Protein AF-A0A2R7S335-F1 (afdb_monomer)

Mean predicted aligned error: 4.61 Å

Radius of gyration: 14.45 Å; Cα contacts (8 Å, |Δi|>4): 67; chains: 1; bounding box: 34×28×37 Å

Structure (mmCIF, N/CA/C/O backbone):
data_AF-A0A2R7S335-F1
#
_entry.id   AF-A0A2R7S335-F1
#
loop_
_atom_site.group_PDB
_atom_site.id
_atom_site.type_symbol
_atom_site.label_atom_id
_atom_site.label_alt_id
_atom_site.label_comp_id
_atom_site.label_asym_id
_atom_site.label_entity_id
_atom_site.label_seq_id
_atom_site.pdbx_PDB_ins_code
_atom_site.Cartn_x
_atom_site.Cartn_y
_atom_site.Cartn_z
_atom_site.occupancy
_atom_site.B_iso_or_equiv
_atom_site.auth_seq_id
_atom_site.auth_comp_id
_atom_site.auth_asym_id
_atom_site.auth_atom_id
_atom_site.pdbx_PDB_model_num
ATOM 1 N N . MET A 1 1 ? -6.712 -0.453 -5.398 1.00 67.50 1 MET A N 1
ATOM 2 C CA . MET A 1 1 ? -5.731 0.641 -5.185 1.00 67.50 1 MET A CA 1
ATOM 3 C C . MET A 1 1 ? -4.517 0.251 -4.335 1.00 67.50 1 MET A C 1
ATOM 5 O O . MET A 1 1 ? -3.442 0.748 -4.640 1.00 67.50 1 MET A O 1
ATOM 9 N N . LEU A 1 2 ? -4.620 -0.643 -3.333 1.00 78.94 2 LEU A N 1
ATOM 10 C CA . LEU A 1 2 ? -3.460 -1.082 -2.525 1.00 78.94 2 LEU A CA 1
ATOM 11 C C . LEU A 1 2 ? -2.259 -1.523 -3.378 1.00 78.94 2 LEU A C 1
ATOM 13 O O . LEU A 1 2 ? -1.154 -1.022 -3.184 1.00 78.94 2 LEU A O 1
ATOM 17 N N . HIS A 1 3 ? -2.490 -2.406 -4.356 1.00 83.25 3 HIS A N 1
ATOM 18 C CA . HIS A 1 3 ? -1.432 -2.895 -5.247 1.00 83.25 3 HIS A CA 1
ATOM 19 C C . HIS A 1 3 ? -0.817 -1.802 -6.118 1.00 83.25 3 HIS A C 1
ATOM 21 O O . HIS A 1 3 ? 0.365 -1.874 -6.419 1.00 83.25 3 HIS A O 1
ATOM 27 N N . LEU A 1 4 ? -1.583 -0.771 -6.490 1.00 83.38 4 LEU A N 1
ATOM 28 C CA . LEU A 1 4 ? -1.045 0.341 -7.267 1.00 83.38 4 LEU A CA 1
ATOM 29 C C . LEU A 1 4 ? -0.025 1.130 -6.439 1.00 83.38 4 LEU A C 1
ATOM 31 O O . LEU A 1 4 ? 1.061 1.419 -6.923 1.00 83.38 4 LEU A O 1
ATOM 35 N N . LEU A 1 5 ? -0.338 1.430 -5.175 1.0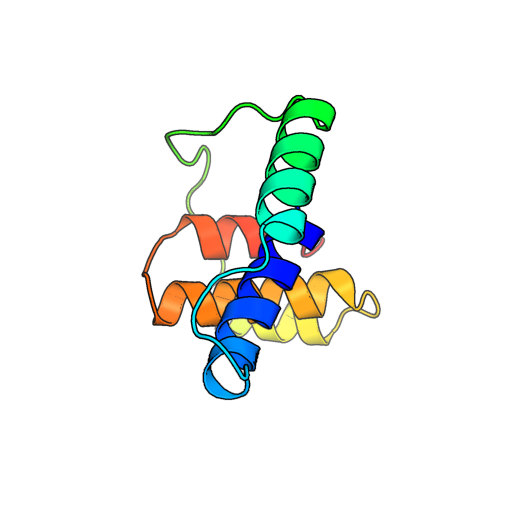0 86.69 5 LEU A N 1
ATOM 36 C CA . LEU A 1 5 ? 0.575 2.167 -4.299 1.00 86.69 5 LEU A CA 1
ATOM 37 C C . LEU A 1 5 ? 1.848 1.366 -3.996 1.00 86.69 5 LEU A C 1
ATOM 39 O O . LEU A 1 5 ? 2.954 1.900 -4.086 1.00 86.69 5 LEU A O 1
ATOM 43 N N . THR A 1 6 ? 1.709 0.080 -3.671 1.00 89.56 6 THR A N 1
ATOM 44 C CA . THR A 1 6 ? 2.865 -0.773 -3.366 1.00 89.56 6 THR A CA 1
ATOM 45 C C . THR A 1 6 ? 3.709 -1.073 -4.605 1.00 89.56 6 THR A C 1
ATOM 47 O O . THR A 1 6 ? 4.935 -1.056 -4.501 1.00 89.56 6 THR A O 1
ATOM 50 N N . ALA A 1 7 ? 3.102 -1.262 -5.782 1.00 87.62 7 ALA A N 1
ATOM 51 C CA . ALA A 1 7 ? 3.831 -1.444 -7.037 1.00 87.62 7 ALA A CA 1
ATOM 52 C C . ALA A 1 7 ? 4.541 -0.160 -7.490 1.00 87.62 7 ALA A C 1
ATOM 54 O O . ALA A 1 7 ? 5.713 -0.224 -7.850 1.00 87.62 7 ALA A O 1
ATOM 55 N N . SER A 1 8 ? 3.896 1.008 -7.393 1.00 86.19 8 SER A N 1
ATOM 56 C CA . SER A 1 8 ? 4.541 2.303 -7.662 1.00 86.19 8 SER A CA 1
ATOM 57 C C . SER A 1 8 ? 5.740 2.541 -6.742 1.00 86.19 8 SER A C 1
ATOM 59 O O . SER A 1 8 ? 6.788 3.006 -7.189 1.00 86.19 8 SER A O 1
ATOM 61 N N . HIS A 1 9 ? 5.621 2.180 -5.459 1.00 88.50 9 HIS A N 1
ATOM 62 C CA . HIS A 1 9 ? 6.748 2.247 -4.533 1.00 88.50 9 HIS A CA 1
ATOM 63 C C . HIS A 1 9 ? 7.872 1.276 -4.918 1.00 88.50 9 HIS A C 1
ATOM 65 O O . HIS A 1 9 ? 9.032 1.681 -4.945 1.00 88.50 9 HIS A O 1
ATOM 71 N N . ALA A 1 10 ? 7.545 0.024 -5.254 1.00 88.31 10 ALA A N 1
ATOM 72 C CA . ALA A 1 10 ? 8.529 -0.963 -5.695 1.00 88.31 10 ALA A CA 1
ATOM 73 C C . ALA A 1 10 ? 9.278 -0.492 -6.949 1.00 88.31 10 ALA A C 1
ATOM 75 O O . ALA A 1 10 ? 10.502 -0.546 -6.991 1.00 88.31 10 ALA A O 1
ATOM 76 N N . ILE A 1 11 ? 8.556 0.058 -7.924 1.00 87.56 11 ILE A N 1
ATOM 77 C CA . ILE A 1 11 ? 9.125 0.677 -9.121 1.00 87.56 11 ILE A CA 1
ATOM 78 C C . ILE A 1 11 ? 10.096 1.798 -8.757 1.00 87.56 11 ILE A C 1
ATOM 80 O O . ILE A 1 11 ? 11.227 1.788 -9.226 1.00 87.56 11 ILE A O 1
ATOM 84 N N . ALA A 1 12 ? 9.709 2.722 -7.876 1.00 85.25 12 ALA A N 1
ATOM 85 C CA . ALA A 1 12 ? 10.585 3.820 -7.471 1.00 85.25 12 ALA A CA 1
ATOM 86 C C . ALA A 1 12 ? 11.863 3.344 -6.752 1.00 85.25 12 ALA A C 1
ATOM 88 O O . ALA A 1 12 ? 12.889 4.017 -6.819 1.00 85.25 12 ALA A O 1
ATOM 89 N N . VAL A 1 13 ? 11.808 2.206 -6.051 1.00 87.38 13 VAL A N 1
ATOM 90 C CA . VAL A 1 13 ? 12.970 1.586 -5.392 1.00 87.38 13 VAL A CA 1
ATOM 91 C C . VAL A 1 13 ? 13.864 0.852 -6.393 1.00 87.38 13 VAL A C 1
ATOM 93 O O . VAL A 1 13 ? 15.083 0.890 -6.252 1.00 87.38 13 VAL A O 1
ATOM 96 N N . LEU A 1 14 ? 13.273 0.191 -7.391 1.00 87.12 14 LEU A N 1
ATOM 97 C CA . LEU A 1 14 ? 13.989 -0.620 -8.378 1.00 87.12 14 LEU A CA 1
ATOM 98 C C . LEU A 1 14 ? 14.510 0.190 -9.570 1.00 87.12 14 LEU A C 1
ATOM 100 O O . LEU A 1 14 ? 15.451 -0.253 -10.222 1.00 87.12 14 LEU A O 1
ATOM 104 N N . GLN A 1 15 ? 13.947 1.375 -9.826 1.00 86.81 15 GLN A N 1
ATOM 105 C CA . GLN A 1 15 ? 14.312 2.248 -10.944 1.00 86.81 15 GLN A CA 1
ATOM 106 C C . GLN A 1 15 ? 15.830 2.455 -11.108 1.00 86.81 15 GLN A C 1
ATOM 108 O O . GLN A 1 15 ? 16.300 2.367 -12.240 1.00 86.81 15 GLN A O 1
ATOM 113 N N . PRO A 1 16 ? 16.631 2.682 -10.043 1.00 88.19 16 PRO A N 1
ATOM 114 C CA . PRO A 1 16 ? 18.077 2.875 -10.184 1.00 88.19 16 PRO A CA 1
ATOM 115 C C . PRO A 1 16 ? 18.835 1.664 -10.746 1.00 88.19 16 PRO A C 1
ATOM 117 O O . PRO A 1 16 ? 19.985 1.805 -11.146 1.00 88.19 16 PRO A O 1
ATOM 120 N N . PHE A 1 17 ? 18.215 0.482 -10.755 1.00 87.94 17 PHE A N 1
ATOM 121 C CA . PHE A 1 17 ? 18.802 -0.764 -11.250 1.00 87.94 17 PHE A CA 1
ATOM 122 C C . PHE A 1 17 ? 18.302 -1.143 -12.647 1.00 87.94 17 PHE A C 1
ATOM 124 O O . PHE A 1 17 ? 18.665 -2.203 -13.159 1.00 87.94 17 PHE A O 1
ATOM 131 N N . TRP A 1 18 ? 17.440 -0.330 -13.264 1.00 86.12 18 TRP A N 1
ATOM 132 C CA . TRP A 1 18 ? 16.952 -0.624 -14.601 1.00 86.12 18 TRP A CA 1
ATOM 133 C C . TRP A 1 18 ? 18.003 -0.348 -15.676 1.00 86.12 18 TRP A C 1
ATOM 135 O O . TRP A 1 18 ? 18.757 0.619 -15.576 1.00 86.12 18 TRP A O 1
ATOM 145 N N . PRO A 1 19 ? 18.012 -1.155 -16.751 1.00 83.25 19 PRO A N 1
ATOM 146 C CA . PRO A 1 19 ? 18.875 -0.905 -17.899 1.00 83.25 19 PRO A CA 1
ATOM 147 C C . PRO A 1 19 ? 18.467 0.355 -18.684 1.00 83.25 19 PRO A C 1
ATOM 149 O O . PRO A 1 19 ? 19.283 0.885 -19.432 1.00 83.25 19 PRO A O 1
ATOM 152 N N . ALA A 1 20 ? 17.228 0.838 -18.518 1.00 79.94 20 ALA A N 1
ATOM 153 C CA . ALA A 1 20 ? 16.700 2.051 -19.141 1.00 79.94 20 ALA A CA 1
ATOM 154 C C . ALA A 1 20 ? 15.832 2.851 -18.141 1.00 79.94 20 ALA A C 1
ATOM 156 O O . ALA A 1 20 ? 15.163 2.248 -17.301 1.00 79.94 20 ALA A O 1
ATOM 157 N N . PRO A 1 21 ? 15.817 4.196 -18.213 1.00 68.75 21 PRO A N 1
ATOM 158 C CA . PRO A 1 21 ? 15.146 5.055 -17.229 1.00 68.75 21 PRO A CA 1
ATOM 159 C C . PRO A 1 21 ? 13.617 5.115 -17.383 1.00 68.75 21 PRO A C 1
ATOM 161 O O . PRO A 1 21 ? 12.932 5.687 -16.532 1.00 68.75 21 PRO A O 1
ATOM 164 N N . GLU A 1 22 ? 13.084 4.571 -18.473 1.00 74.75 22 GLU A N 1
ATOM 165 C CA . GLU A 1 22 ? 11.674 4.652 -18.836 1.00 74.75 22 GLU A CA 1
ATOM 166 C C . GLU A 1 22 ? 10.828 3.664 -18.030 1.00 74.75 22 GLU A C 1
ATOM 168 O O . GLU A 1 22 ? 11.141 2.479 -17.903 1.00 74.75 22 GLU A O 1
ATOM 173 N N . LEU A 1 23 ? 9.698 4.150 -17.518 1.00 71.38 23 LEU A N 1
ATOM 174 C CA . LEU A 1 23 ? 8.676 3.297 -16.930 1.00 71.38 23 LEU A CA 1
ATOM 175 C C . LEU A 1 23 ? 8.113 2.375 -18.016 1.00 71.38 23 LEU A C 1
ATOM 177 O O . LEU A 1 23 ? 7.621 2.859 -19.036 1.00 71.38 23 LEU A O 1
ATOM 181 N N . ALA A 1 24 ? 8.134 1.061 -17.780 1.00 74.38 24 ALA A N 1
ATOM 182 C CA . ALA A 1 24 ? 7.583 0.098 -18.726 1.00 74.38 24 ALA A CA 1
ATOM 183 C C . ALA A 1 24 ? 6.124 0.472 -19.075 1.00 74.38 24 ALA A C 1
ATOM 185 O O . ALA A 1 24 ? 5.287 0.506 -18.165 1.00 74.38 24 ALA A O 1
ATOM 186 N N . PRO A 1 25 ? 5.779 0.710 -20.359 1.00 80.19 25 PRO A N 1
ATOM 187 C CA . PRO A 1 25 ? 4.433 1.127 -20.763 1.00 80.19 25 PRO A CA 1
ATOM 188 C C . PRO A 1 25 ? 3.325 0.210 -20.227 1.00 80.19 25 PRO A C 1
ATOM 190 O O . PRO A 1 25 ? 2.241 0.673 -19.875 1.00 80.19 25 PRO A O 1
ATOM 193 N N . GLY A 1 26 ? 3.628 -1.085 -20.079 1.00 85.06 26 GLY A N 1
ATOM 194 C CA . GLY A 1 26 ? 2.717 -2.072 -19.503 1.00 85.06 26 GLY A CA 1
ATOM 195 C C . GLY A 1 26 ? 2.277 -1.757 -18.070 1.00 85.06 26 GLY A C 1
ATOM 196 O O . GLY A 1 26 ? 1.120 -1.998 -17.736 1.00 85.06 26 GLY A O 1
ATOM 197 N N . PHE A 1 27 ? 3.141 -1.165 -17.236 1.00 86.69 27 PHE A N 1
ATOM 198 C CA . PHE A 1 27 ? 2.751 -0.774 -15.880 1.00 86.69 27 PHE A CA 1
ATOM 199 C C . PHE A 1 27 ? 1.734 0.367 -15.900 1.00 86.69 27 PHE A C 1
ATOM 201 O O . PHE A 1 27 ? 0.704 0.274 -15.237 1.00 86.69 27 PHE A O 1
ATOM 208 N N . SER A 1 28 ? 1.984 1.414 -16.690 1.00 87.06 28 SER A N 1
ATOM 209 C CA . SER A 1 28 ? 1.063 2.550 -16.819 1.00 87.06 28 SER A CA 1
ATOM 210 C C . SER A 1 28 ? -0.304 2.114 -17.346 1.00 87.06 28 SER A C 1
ATOM 212 O O . SER A 1 28 ? -1.330 2.535 -16.815 1.00 87.06 28 SER A O 1
ATOM 214 N N . VAL A 1 29 ? -0.328 1.222 -18.343 1.00 91.31 29 VAL A N 1
ATOM 215 C CA . VAL A 1 29 ? -1.571 0.654 -18.888 1.00 91.31 29 VAL A CA 1
ATOM 216 C C . VAL A 1 29 ? -2.310 -0.170 -17.832 1.00 91.31 29 VAL A C 1
ATOM 218 O O . VAL A 1 29 ? -3.506 0.030 -17.634 1.00 91.31 29 VAL A O 1
ATOM 221 N N . ALA A 1 30 ? -1.614 -1.050 -17.107 1.00 89.44 30 ALA A N 1
ATOM 222 C CA . ALA A 1 30 ? -2.223 -1.859 -16.051 1.00 89.44 30 ALA A CA 1
ATOM 223 C C . ALA A 1 30 ? -2.752 -0.999 -14.889 1.00 89.44 30 ALA A C 1
ATOM 225 O O . ALA A 1 30 ? -3.840 -1.254 -14.373 1.00 89.44 30 ALA A O 1
ATOM 226 N N . ALA A 1 31 ? -2.017 0.047 -14.504 1.00 88.69 31 ALA A N 1
ATOM 227 C CA . ALA A 1 31 ? -2.437 1.014 -13.498 1.00 88.69 31 ALA A CA 1
ATOM 228 C C . ALA A 1 31 ? -3.710 1.762 -13.922 1.00 88.69 31 ALA A C 1
ATOM 230 O O . ALA A 1 31 ? -4.661 1.843 -13.143 1.00 88.69 31 ALA A O 1
ATOM 231 N N . ALA A 1 32 ? -3.749 2.261 -15.162 1.00 89.31 32 ALA A N 1
ATOM 232 C CA . ALA A 1 32 ? -4.910 2.952 -15.715 1.00 89.31 32 ALA A CA 1
ATOM 233 C C . ALA A 1 32 ? -6.132 2.026 -15.813 1.00 89.31 32 ALA A C 1
ATOM 235 O O . ALA A 1 32 ? -7.216 2.390 -15.360 1.00 89.31 32 ALA A O 1
ATOM 236 N N . ALA A 1 33 ? -5.952 0.805 -16.326 1.00 91.12 33 ALA A N 1
ATOM 237 C CA . ALA A 1 33 ? -7.012 -0.198 -16.402 1.00 91.12 33 ALA A CA 1
ATOM 238 C C . ALA A 1 33 ? -7.553 -0.560 -15.011 1.00 91.12 33 ALA A C 1
ATOM 240 O O . ALA A 1 33 ? -8.764 -0.619 -14.818 1.00 91.12 33 ALA A O 1
ATOM 241 N N . GLY A 1 34 ? -6.671 -0.738 -14.023 1.00 88.75 34 GLY A N 1
ATOM 242 C CA . GLY A 1 34 ? -7.062 -1.013 -12.642 1.00 88.75 34 GLY A CA 1
ATOM 243 C C . GLY A 1 34 ? -7.835 0.138 -11.993 1.00 88.75 34 GLY A C 1
ATOM 244 O O . GLY A 1 34 ? -8.804 -0.108 -11.276 1.00 88.75 34 GLY A O 1
ATOM 245 N N . LEU A 1 35 ? -7.446 1.390 -12.258 1.00 87.44 35 LEU A N 1
ATOM 246 C CA . LEU A 1 35 ? -8.185 2.563 -11.788 1.00 87.44 35 LEU A CA 1
ATOM 247 C C . LEU A 1 35 ? -9.587 2.610 -12.410 1.00 87.44 35 LEU A C 1
ATOM 249 O O . LEU A 1 35 ? -10.567 2.680 -11.669 1.00 87.44 35 LEU A O 1
ATOM 253 N N . LEU A 1 36 ? -9.683 2.492 -13.738 1.00 90.44 36 LEU A N 1
ATOM 254 C CA . LEU A 1 36 ? -10.956 2.501 -14.468 1.00 90.44 36 LEU A CA 1
ATOM 255 C C . LEU A 1 36 ? -11.888 1.373 -14.006 1.00 90.44 36 LEU A C 1
ATOM 257 O O . LEU A 1 36 ? -13.051 1.622 -13.703 1.00 90.44 36 LEU A O 1
ATOM 261 N N . ALA A 1 37 ? -11.368 0.150 -13.884 1.00 91.12 37 ALA A N 1
ATOM 262 C CA . ALA A 1 37 ? -12.146 -1.012 -13.458 1.00 91.12 37 ALA A CA 1
ATOM 263 C C . ALA A 1 37 ? -12.610 -0.930 -11.996 1.00 91.12 37 ALA A C 1
ATOM 265 O O . ALA A 1 37 ? -13.614 -1.538 -11.637 1.00 91.12 37 ALA A O 1
ATOM 266 N N . SER A 1 38 ? -11.898 -0.187 -11.141 1.00 87.69 38 SER A N 1
ATOM 267 C CA . SER A 1 38 ? -12.274 -0.046 -9.730 1.00 87.69 38 SER A CA 1
ATOM 268 C C . SER A 1 38 ? -13.486 0.856 -9.491 1.00 87.69 38 SER A C 1
ATOM 270 O O . SER A 1 38 ? -14.020 0.852 -8.384 1.00 87.69 38 SER A O 1
ATOM 272 N N . GLY A 1 39 ? -13.876 1.676 -10.476 1.00 88.88 39 GLY A N 1
ATOM 273 C CA . GLY A 1 39 ? -14.895 2.714 -10.293 1.00 88.88 39 GLY A CA 1
ATOM 274 C C . GLY A 1 39 ? -14.510 3.787 -9.265 1.00 88.88 39 GLY A C 1
ATOM 275 O O . GLY A 1 39 ? -15.361 4.567 -8.844 1.00 88.88 39 GLY A O 1
ATOM 276 N N . ALA A 1 40 ? -13.245 3.827 -8.828 1.00 84.31 40 ALA A N 1
ATOM 277 C CA . ALA A 1 40 ? -12.789 4.789 -7.841 1.00 84.31 40 ALA A CA 1
ATOM 278 C C . ALA A 1 40 ? -12.791 6.199 -8.438 1.00 84.31 40 ALA A C 1
ATOM 280 O O . ALA A 1 40 ? -12.119 6.473 -9.433 1.00 84.31 40 ALA A O 1
ATOM 281 N N . VAL A 1 41 ? -13.510 7.108 -7.787 1.00 84.50 41 VAL A N 1
ATOM 282 C CA . VAL A 1 41 ? -13.463 8.535 -8.101 1.00 84.50 41 VAL A CA 1
ATOM 283 C C . VAL A 1 41 ? -12.312 9.159 -7.304 1.00 84.50 41 VAL A C 1
ATOM 285 O O . VAL A 1 41 ? -12.269 8.987 -6.082 1.00 84.50 41 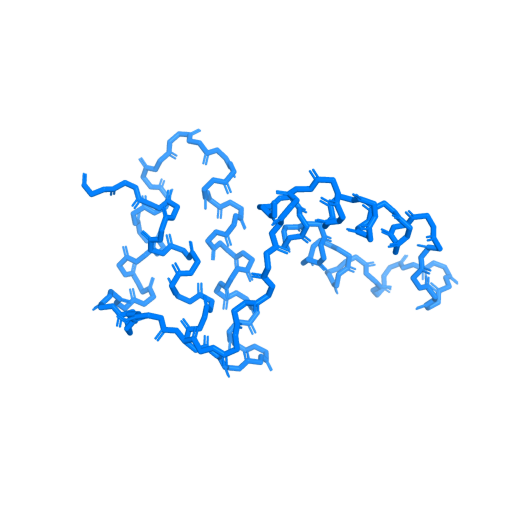VAL A O 1
ATOM 288 N N . PRO A 1 42 ? -11.359 9.859 -7.949 1.00 78.69 42 PRO A N 1
ATOM 289 C CA . PRO A 1 42 ? -10.280 10.535 -7.241 1.00 78.69 42 PRO A CA 1
ATOM 290 C C . PRO A 1 42 ? -10.832 11.553 -6.239 1.00 78.69 42 PRO A C 1
ATOM 292 O O . PRO A 1 42 ? -11.558 12.474 -6.609 1.00 78.69 42 PRO A O 1
ATOM 295 N N . ALA A 1 43 ? -10.472 11.398 -4.967 1.00 80.62 43 ALA A N 1
ATOM 296 C CA . ALA A 1 43 ? -10.801 12.381 -3.946 1.00 80.62 43 ALA A CA 1
ATOM 297 C C . ALA A 1 43 ? -9.835 13.570 -4.053 1.00 80.62 43 ALA A C 1
ATOM 299 O O . ALA A 1 43 ? -8.619 13.387 -4.005 1.00 80.62 43 ALA A O 1
ATOM 300 N N . LEU A 1 44 ? -10.377 14.783 -4.190 1.00 82.38 44 LEU A N 1
ATOM 301 C CA . LEU A 1 44 ? -9.594 16.029 -4.223 1.00 82.38 44 LEU A CA 1
ATOM 302 C C . LEU A 1 44 ? -9.289 16.576 -2.820 1.00 82.38 44 LEU A C 1
ATOM 304 O O . LEU A 1 44 ? -8.447 17.456 -2.664 1.00 82.38 44 LEU A O 1
ATOM 308 N N . ALA A 1 45 ? -9.980 16.062 -1.804 1.00 85.50 45 ALA A N 1
ATOM 309 C CA . ALA A 1 45 ? -9.813 16.435 -0.409 1.00 85.50 45 ALA A CA 1
ATOM 310 C C . ALA A 1 45 ? -9.896 15.193 0.484 1.00 85.50 45 ALA A C 1
ATOM 312 O O . ALA A 1 45 ? -10.431 14.156 0.092 1.00 85.50 45 ALA A O 1
ATOM 313 N N . LEU A 1 46 ? -9.355 15.305 1.696 1.00 86.56 46 LEU A N 1
ATOM 314 C CA . LEU A 1 46 ? -9.481 14.271 2.716 1.00 86.56 46 LEU A CA 1
ATOM 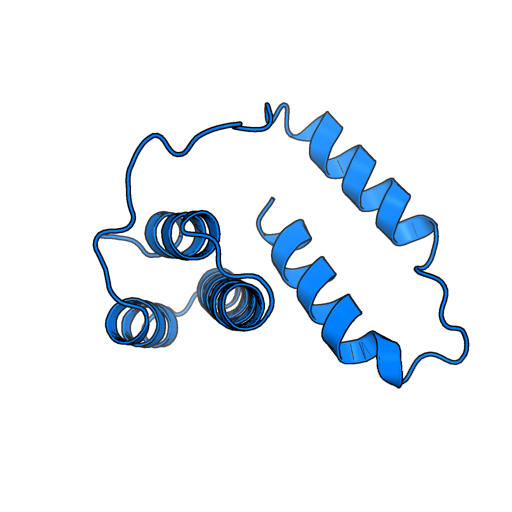315 C C . LEU A 1 46 ? -10.736 14.509 3.551 1.00 86.56 46 LEU A C 1
ATOM 317 O O . LEU A 1 46 ? -10.863 15.565 4.166 1.00 86.56 46 LEU A O 1
ATOM 321 N N . ASP A 1 47 ? -11.588 13.491 3.660 1.00 84.94 47 ASP A N 1
ATOM 322 C CA . ASP A 1 47 ? -12.782 13.533 4.519 1.00 84.94 47 ASP A CA 1
ATOM 323 C C . ASP A 1 47 ? -12.421 13.629 6.010 1.00 84.94 47 ASP A C 1
ATOM 325 O O . ASP A 1 47 ? -13.147 14.201 6.820 1.00 84.94 47 ASP A O 1
ATOM 329 N N . ARG A 1 48 ? -11.270 13.057 6.385 1.00 85.38 48 ARG A N 1
ATOM 330 C CA . ARG A 1 48 ? -10.757 13.003 7.755 1.00 85.38 48 ARG A CA 1
ATOM 331 C C . ARG A 1 48 ? -9.254 13.245 7.759 1.00 85.38 48 ARG A C 1
ATOM 333 O O . ARG A 1 48 ? -8.525 12.665 6.954 1.00 85.38 48 ARG A O 1
ATOM 340 N N . ARG A 1 49 ? -8.779 14.053 8.713 1.00 89.75 49 ARG A N 1
ATOM 341 C CA . ARG A 1 49 ? -7.343 14.165 9.005 1.00 89.75 49 ARG A CA 1
ATOM 342 C C . ARG A 1 49 ? -6.839 12.910 9.725 1.00 89.75 49 ARG A C 1
ATOM 344 O O . ARG A 1 49 ? -7.554 12.390 10.585 1.00 89.75 49 ARG A O 1
ATOM 351 N N . PRO A 1 50 ? -5.610 12.457 9.433 1.00 93.00 50 PRO A N 1
ATOM 352 C CA . PRO A 1 50 ? -5.031 11.327 10.144 1.00 93.00 50 PRO A CA 1
ATOM 353 C C . PRO A 1 50 ? -4.857 11.690 11.624 1.00 93.00 50 PRO A C 1
ATOM 355 O O . PRO A 1 50 ? -4.380 12.781 11.947 1.00 93.00 50 PRO A O 1
ATOM 358 N N . SER A 1 51 ? -5.263 10.789 12.514 1.00 93.50 51 SER A N 1
ATOM 359 C CA . SER A 1 51 ? -5.202 10.967 13.968 1.00 93.50 51 SER A CA 1
ATOM 360 C C . SER A 1 51 ? -3.992 10.279 14.601 1.00 93.50 51 SER A C 1
ATOM 362 O O . SER A 1 51 ? -3.520 10.706 15.653 1.00 93.50 51 SER A O 1
ATOM 364 N N . ARG A 1 52 ? -3.459 9.230 13.971 1.00 95.00 52 ARG A N 1
ATOM 365 C CA . ARG A 1 52 ? -2.359 8.418 14.490 1.00 95.00 52 ARG A CA 1
ATOM 366 C C . ARG A 1 52 ? -1.017 8.923 13.943 1.00 95.00 52 ARG A C 1
ATOM 368 O O . ARG A 1 52 ? -0.870 9.169 12.740 1.00 95.00 52 ARG A O 1
ATOM 375 N N . PRO A 1 53 ? 0.005 9.083 14.800 1.00 95.88 53 PRO A N 1
ATOM 376 C CA . PRO A 1 53 ? 1.346 9.414 14.342 1.00 95.88 53 PRO A CA 1
ATOM 377 C C . PRO A 1 53 ? 2.000 8.193 13.677 1.00 95.88 53 PRO A C 1
ATOM 379 O O . PRO A 1 53 ? 1.660 7.047 13.977 1.00 95.88 53 PRO A O 1
ATOM 382 N N . TRP A 1 54 ? 2.982 8.427 12.801 1.00 97.19 54 TRP A N 1
ATOM 383 C CA . TRP A 1 54 ? 3.668 7.352 12.073 1.00 97.19 54 TRP A CA 1
ATOM 384 C C . TRP A 1 54 ? 4.225 6.230 12.958 1.00 97.19 54 TRP A C 1
ATOM 386 O O . TR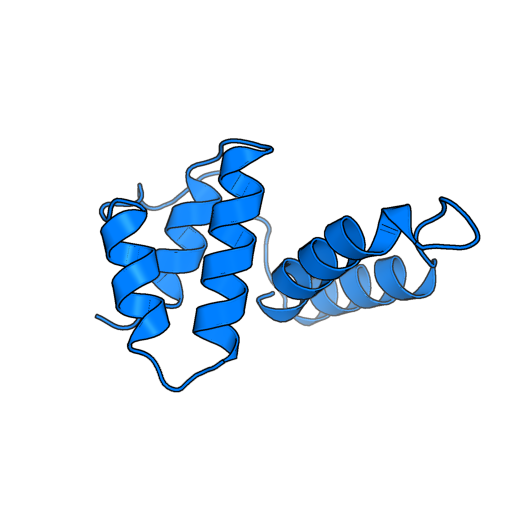P A 1 54 ? 3.986 5.078 12.605 1.00 97.19 54 TRP A O 1
ATOM 396 N N . PRO A 1 55 ? 4.889 6.494 14.105 1.00 97.44 55 PRO A N 1
ATOM 397 C CA . PRO A 1 55 ? 5.355 5.420 14.982 1.00 97.44 55 PRO A CA 1
ATOM 398 C C . PRO A 1 55 ? 4.238 4.453 15.401 1.00 97.44 55 PRO A C 1
ATOM 400 O O . PRO A 1 55 ? 4.437 3.243 15.381 1.00 97.44 55 PRO A O 1
ATOM 403 N N . ALA A 1 56 ? 3.038 4.968 15.691 1.00 97.25 56 ALA A N 1
ATOM 404 C CA . ALA A 1 56 ? 1.890 4.150 16.080 1.00 97.25 56 ALA A CA 1
ATOM 405 C C . ALA A 1 56 ? 1.282 3.365 14.905 1.00 97.25 56 ALA A C 1
ATOM 407 O O . ALA A 1 56 ? 0.701 2.301 15.110 1.00 97.25 56 ALA A O 1
ATOM 408 N N . LEU A 1 57 ? 1.377 3.886 13.679 1.00 97.38 57 LEU A N 1
ATOM 409 C CA . LEU A 1 57 ? 0.925 3.192 12.468 1.00 97.38 57 LEU A CA 1
ATOM 410 C C . LEU A 1 57 ? 1.893 2.082 12.068 1.00 97.38 57 LEU A C 1
ATOM 412 O O . LEU A 1 57 ? 1.463 0.968 11.791 1.00 97.38 57 LEU A O 1
ATOM 416 N N . VAL A 1 58 ? 3.195 2.367 12.094 1.00 97.00 58 VAL A N 1
ATOM 417 C CA . VAL A 1 58 ? 4.242 1.389 11.782 1.00 97.00 58 VAL A CA 1
ATOM 418 C C . VAL A 1 58 ? 4.210 0.237 12.782 1.00 97.00 58 VAL A C 1
ATOM 420 O O . VAL A 1 58 ? 4.179 -0.914 12.362 1.00 97.00 58 VAL A O 1
ATOM 423 N N . ALA A 1 59 ? 4.142 0.529 14.086 1.00 97.38 59 ALA A N 1
ATOM 424 C CA . ALA A 1 59 ? 4.057 -0.508 15.113 1.00 97.38 59 ALA A CA 1
ATOM 425 C C . ALA A 1 59 ? 2.829 -1.412 14.921 1.00 97.38 59 ALA A C 1
ATOM 427 O O . ALA A 1 59 ? 2.953 -2.632 14.968 1.00 97.38 59 ALA A O 1
ATOM 428 N N . ALA A 1 60 ? 1.659 -0.826 14.647 1.00 97.12 60 ALA A N 1
ATOM 429 C CA . ALA A 1 60 ? 0.442 -1.606 14.445 1.00 97.12 60 ALA A CA 1
ATOM 430 C C . ALA A 1 60 ? 0.462 -2.423 13.153 1.00 97.12 60 ALA A C 1
ATOM 432 O O . ALA A 1 60 ? -0.004 -3.555 13.165 1.00 97.12 60 ALA A O 1
ATOM 433 N N . ALA A 1 61 ? 1.021 -1.890 12.063 1.00 96.75 61 ALA A N 1
ATOM 434 C CA . ALA A 1 61 ? 1.195 -2.651 10.831 1.00 96.75 61 ALA A CA 1
ATOM 435 C C . ALA A 1 61 ? 2.138 -3.843 11.039 1.00 96.75 61 ALA A C 1
ATOM 437 O O . ALA A 1 61 ? 1.813 -4.939 10.603 1.00 96.75 61 ALA A O 1
ATOM 438 N N . CYS A 1 62 ? 3.255 -3.664 11.753 1.00 96.19 62 CYS A N 1
ATOM 439 C CA . CYS A 1 62 ? 4.182 -4.754 12.083 1.00 96.19 62 CYS A CA 1
ATOM 440 C C . CYS A 1 62 ? 3.569 -5.841 12.982 1.00 96.19 62 CYS A C 1
ATOM 442 O O . CYS A 1 62 ? 4.118 -6.934 13.046 1.00 96.19 62 CYS A O 1
ATOM 444 N N . ALA A 1 63 ? 2.467 -5.546 13.676 1.00 96.56 63 ALA A N 1
ATOM 445 C CA . ALA A 1 63 ? 1.724 -6.516 14.475 1.00 96.56 63 ALA A CA 1
ATOM 446 C C . ALA A 1 63 ? 0.648 -7.275 13.672 1.00 96.56 63 ALA A C 1
ATOM 448 O O . ALA A 1 63 ? -0.048 -8.109 14.242 1.00 96.56 63 ALA A O 1
ATOM 449 N N . GLN A 1 64 ? 0.460 -6.964 12.384 1.00 94.88 64 GLN A N 1
ATOM 450 C CA . GLN A 1 64 ? -0.469 -7.681 11.507 1.00 94.88 64 GLN A CA 1
ATOM 451 C C . GLN A 1 64 ? 0.215 -8.880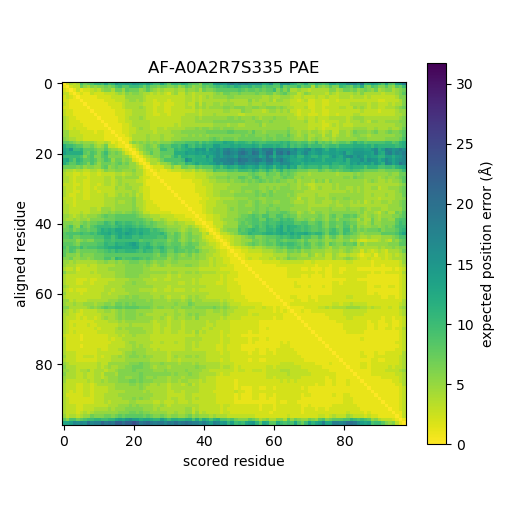 10.846 1.00 94.88 64 GLN A C 1
ATOM 453 O O . GLN A 1 64 ? 1.382 -8.797 10.472 1.00 94.88 64 GLN A O 1
ATOM 458 N N . ASP A 1 65 ? -0.557 -9.929 10.568 1.00 95.38 65 ASP A N 1
ATOM 459 C CA . ASP A 1 65 ? -0.112 -11.056 9.734 1.00 95.38 65 ASP A CA 1
ATOM 460 C C . ASP A 1 65 ? -0.369 -10.824 8.231 1.00 95.38 65 ASP A C 1
ATOM 462 O O . ASP A 1 65 ? 0.129 -11.560 7.376 1.00 95.38 65 ASP A O 1
ATOM 466 N N . ASP A 1 66 ? -1.123 -9.776 7.871 1.00 93.94 66 ASP A N 1
ATOM 467 C CA . ASP A 1 66 ? -1.362 -9.421 6.472 1.00 93.94 66 ASP A CA 1
ATOM 468 C C . ASP A 1 66 ? -0.200 -8.601 5.891 1.00 93.94 66 ASP A C 1
ATOM 470 O O . ASP A 1 66 ? -0.060 -7.387 6.097 1.00 93.94 66 ASP A O 1
ATOM 474 N N . ALA A 1 67 ? 0.607 -9.268 5.065 1.00 92.38 67 ALA A N 1
ATOM 475 C CA . ALA A 1 67 ? 1.714 -8.656 4.342 1.00 92.38 67 ALA A CA 1
ATOM 476 C C . ALA A 1 67 ? 1.295 -7.455 3.471 1.00 92.38 67 ALA A C 1
ATOM 478 O O . ALA A 1 67 ? 2.128 -6.586 3.195 1.00 92.38 67 ALA A O 1
ATOM 479 N N . HIS A 1 68 ? 0.040 -7.371 3.022 1.00 92.62 68 HIS A N 1
ATOM 480 C CA . HIS A 1 68 ? -0.451 -6.229 2.252 1.00 92.62 68 HIS A CA 1
ATOM 481 C C . HIS A 1 68 ? -0.537 -4.968 3.109 1.00 92.62 68 HIS A C 1
ATOM 483 O O . HIS A 1 68 ? -0.118 -3.904 2.646 1.00 92.62 68 HIS A O 1
ATOM 489 N N . VAL A 1 69 ? -0.998 -5.085 4.357 1.00 94.62 69 VAL A N 1
ATOM 490 C CA . VAL A 1 69 ? -1.074 -3.964 5.307 1.00 94.62 69 VAL A CA 1
ATOM 491 C C . VAL A 1 69 ? 0.325 -3.470 5.658 1.00 94.62 69 VAL A C 1
ATOM 493 O O . VAL A 1 69 ? 0.579 -2.262 5.615 1.00 94.62 69 VAL A O 1
ATOM 496 N N . ILE A 1 70 ? 1.263 -4.390 5.909 1.00 95.25 70 ILE A N 1
ATOM 497 C CA . ILE A 1 70 ? 2.670 -4.059 6.180 1.00 95.25 70 ILE A CA 1
ATOM 498 C C . ILE A 1 70 ? 3.275 -3.292 4.998 1.00 95.25 70 ILE A C 1
ATOM 500 O O . ILE A 1 70 ? 3.808 -2.191 5.164 1.00 95.25 70 ILE A O 1
ATOM 504 N N . LYS A 1 71 ? 3.162 -3.843 3.782 1.00 94.12 71 LYS A N 1
ATOM 505 C CA . LYS A 1 71 ? 3.745 -3.249 2.568 1.00 94.12 71 LYS A CA 1
ATOM 506 C C . LYS A 1 71 ? 3.122 -1.899 2.233 1.00 94.12 71 LYS A C 1
ATOM 508 O O . LYS A 1 71 ? 3.856 -0.972 1.896 1.00 94.12 71 LYS A O 1
ATOM 513 N N . LEU A 1 72 ? 1.796 -1.777 2.330 1.00 95.81 72 LEU A N 1
ATOM 514 C CA . LEU A 1 72 ? 1.092 -0.512 2.120 1.00 95.81 72 LEU A CA 1
ATOM 515 C C . LEU A 1 72 ? 1.577 0.540 3.120 1.00 95.81 72 LEU A C 1
ATOM 517 O O . LEU A 1 72 ? 1.927 1.645 2.712 1.00 95.81 72 LEU A O 1
ATOM 521 N N . THR A 1 73 ? 1.636 0.194 4.408 1.00 96.12 73 THR A N 1
ATOM 522 C CA . THR A 1 73 ? 2.053 1.124 5.465 1.00 96.12 73 THR A CA 1
ATOM 523 C C . THR A 1 73 ? 3.493 1.581 5.258 1.00 96.12 73 THR A C 1
ATOM 525 O O . THR A 1 73 ? 3.771 2.778 5.316 1.00 96.12 73 THR A O 1
ATOM 528 N N . HIS A 1 74 ? 4.403 0.657 4.938 1.00 95.50 74 HIS A N 1
ATOM 529 C CA . HIS A 1 74 ? 5.791 0.989 4.625 1.00 95.50 74 HIS A CA 1
ATOM 530 C C . HIS A 1 74 ? 5.905 1.900 3.392 1.00 95.50 74 HIS A C 1
ATOM 532 O O . HIS A 1 74 ? 6.610 2.909 3.432 1.00 95.50 74 HIS A O 1
ATOM 538 N N . ALA A 1 75 ? 5.194 1.578 2.308 1.00 95.56 75 ALA A N 1
ATOM 539 C CA . ALA A 1 75 ? 5.189 2.386 1.093 1.00 95.56 75 ALA A CA 1
ATOM 540 C C . ALA A 1 75 ? 4.647 3.800 1.357 1.00 95.56 75 ALA A C 1
ATOM 542 O O . ALA A 1 75 ? 5.292 4.774 0.978 1.00 95.56 75 ALA A O 1
ATOM 543 N N . ALA A 1 76 ? 3.522 3.926 2.064 1.00 95.56 76 ALA A N 1
ATOM 544 C CA . ALA A 1 76 ? 2.938 5.214 2.433 1.00 95.56 76 ALA A CA 1
ATOM 545 C C . ALA A 1 76 ? 3.885 6.040 3.322 1.00 95.56 76 ALA A C 1
ATOM 547 O O . ALA A 1 76 ? 4.092 7.223 3.064 1.00 95.56 76 ALA A O 1
ATOM 548 N N . TRP A 1 77 ? 4.532 5.414 4.309 1.00 95.94 77 TRP A N 1
ATOM 549 C CA . TRP A 1 77 ? 5.531 6.070 5.157 1.00 95.94 77 TRP A CA 1
ATOM 550 C C . TRP A 1 77 ? 6.749 6.567 4.364 1.00 95.94 77 TRP A C 1
ATOM 552 O O . TRP A 1 77 ? 7.226 7.683 4.578 1.00 95.94 77 TRP A O 1
ATOM 562 N N . ARG A 1 78 ? 7.260 5.768 3.417 1.00 94.62 78 ARG A N 1
ATOM 563 C CA . ARG A 1 78 ? 8.368 6.177 2.536 1.00 94.62 78 ARG A CA 1
ATOM 564 C C . ARG A 1 78 ? 7.964 7.307 1.591 1.00 94.62 78 ARG A C 1
ATOM 566 O O . ARG A 1 78 ? 8.777 8.200 1.363 1.00 94.62 78 ARG A O 1
ATOM 573 N N . LEU A 1 79 ? 6.747 7.260 1.049 1.00 92.25 79 LEU A N 1
ATOM 574 C CA . LEU A 1 79 ? 6.213 8.292 0.163 1.00 92.25 79 LEU A CA 1
ATOM 575 C C . LEU A 1 79 ? 6.026 9.615 0.903 1.00 92.25 79 LEU A C 1
ATOM 577 O O . LEU A 1 79 ? 6.499 10.621 0.399 1.00 92.25 79 LEU A O 1
ATOM 581 N N . ASP A 1 80 ? 5.479 9.613 2.120 1.00 94.31 80 ASP A N 1
ATOM 582 C CA . ASP A 1 80 ? 5.306 10.833 2.926 1.00 94.31 80 ASP A CA 1
ATOM 583 C C . ASP A 1 80 ? 6.635 11.530 3.242 1.00 94.31 80 ASP A C 1
ATOM 585 O O . ASP A 1 80 ? 6.737 12.751 3.224 1.00 94.31 80 ASP A O 1
ATOM 589 N N . ARG A 1 81 ? 7.710 10.762 3.446 1.00 93.00 81 ARG A N 1
ATOM 590 C CA . ARG A 1 81 ? 9.055 11.329 3.639 1.00 93.00 81 ARG A CA 1
ATOM 591 C C . ARG A 1 81 ? 9.638 11.967 2.378 1.00 93.00 81 ARG A C 1
ATOM 593 O O . ARG A 1 81 ? 10.545 12.787 2.492 1.00 93.00 81 ARG A O 1
ATOM 600 N N . ARG A 1 82 ? 9.184 11.551 1.193 1.00 91.56 82 ARG A N 1
ATOM 601 C CA . ARG A 1 82 ? 9.639 12.086 -0.099 1.00 91.56 82 ARG A CA 1
ATOM 602 C C . ARG A 1 82 ? 8.740 13.224 -0.588 1.00 91.56 82 ARG A C 1
ATOM 604 O O . ARG A 1 82 ? 9.245 14.207 -1.117 1.00 91.56 82 ARG A O 1
ATOM 611 N N . TRP A 1 83 ? 7.436 13.075 -0.401 1.00 90.75 83 TRP A N 1
ATOM 612 C CA . TRP A 1 83 ? 6.371 13.978 -0.818 1.00 90.75 83 TRP A CA 1
ATOM 613 C C . TRP A 1 83 ? 5.338 14.065 0.314 1.00 90.75 83 TRP A C 1
ATOM 615 O O . TRP A 1 83 ? 4.392 13.274 0.321 1.00 90.75 83 TRP A O 1
ATOM 625 N N . PRO A 1 84 ? 5.531 14.972 1.289 1.00 93.75 84 PRO A N 1
ATOM 626 C CA . PRO A 1 84 ? 4.660 15.063 2.455 1.00 93.75 84 PRO A CA 1
ATOM 627 C C . PRO A 1 84 ? 3.205 15.328 2.068 1.00 93.75 84 PRO A C 1
ATOM 629 O O . PRO A 1 84 ? 2.904 16.339 1.436 1.00 93.75 84 PRO A O 1
ATOM 632 N N . ASP A 1 85 ? 2.309 14.429 2.472 1.00 92.88 85 ASP A N 1
ATOM 633 C CA . ASP A 1 85 ? 0.869 14.552 2.240 1.00 92.88 85 ASP A CA 1
ATOM 634 C C . ASP A 1 85 ? 0.096 13.769 3.322 1.00 92.88 85 ASP A C 1
ATOM 636 O O . ASP A 1 85 ? 0.326 12.567 3.516 1.00 92.88 85 ASP A O 1
ATOM 640 N N . PRO A 1 86 ? -0.860 14.394 4.042 1.00 94.25 86 PRO A N 1
ATOM 641 C CA . PRO A 1 86 ? -1.693 13.686 5.016 1.00 94.25 86 PRO A CA 1
ATOM 642 C C . PRO A 1 86 ? -2.447 12.472 4.437 1.00 94.25 86 PRO A C 1
ATOM 644 O O . PRO A 1 86 ? -2.788 11.561 5.198 1.00 94.25 86 PRO A O 1
ATOM 647 N N . ALA A 1 87 ? -2.666 12.410 3.120 1.00 92.50 87 ALA A N 1
ATOM 648 C CA . ALA A 1 87 ? -3.305 11.293 2.436 1.00 92.50 87 ALA A CA 1
ATOM 649 C C . ALA A 1 87 ? -2.568 9.966 2.653 1.00 92.50 87 ALA A C 1
ATOM 651 O O . ALA A 1 87 ? -3.220 8.924 2.779 1.00 92.50 87 ALA A O 1
ATOM 652 N N . TRP A 1 88 ? -1.236 9.991 2.778 1.00 93.88 88 TRP A N 1
ATOM 653 C CA . TRP A 1 88 ? -0.435 8.793 3.035 1.00 93.88 88 TRP A CA 1
ATOM 654 C C . TRP A 1 88 ? -0.763 8.168 4.389 1.00 93.88 88 TRP A C 1
ATOM 656 O O . TRP A 1 88 ? -1.001 6.961 4.476 1.00 93.88 88 TRP A O 1
ATOM 666 N N . ARG A 1 89 ? -0.859 8.988 5.443 1.00 95.12 89 ARG A N 1
ATOM 667 C CA . ARG A 1 89 ? -1.280 8.503 6.765 1.00 95.12 89 ARG A CA 1
ATOM 668 C C . ARG A 1 89 ? -2.732 8.048 6.763 1.00 95.12 89 ARG A C 1
ATOM 670 O O . ARG A 1 89 ? -3.024 7.008 7.338 1.00 95.12 89 ARG A O 1
ATOM 677 N N . CYS A 1 90 ? -3.627 8.755 6.073 1.00 93.81 90 CYS A N 1
ATOM 678 C CA . CYS A 1 90 ? -5.023 8.325 5.949 1.00 93.81 90 CYS A CA 1
ATOM 679 C C . CYS A 1 90 ? -5.170 6.989 5.211 1.00 93.81 90 CYS A C 1
ATOM 681 O O . CYS A 1 90 ? -6.091 6.227 5.501 1.00 93.81 90 CYS A O 1
ATOM 683 N N . ALA A 1 91 ? -4.308 6.692 4.237 1.00 92.31 91 ALA A N 1
ATOM 684 C CA . ALA A 1 91 ? -4.289 5.390 3.576 1.00 92.31 91 ALA A CA 1
ATOM 685 C C . ALA A 1 91 ? -3.845 4.280 4.543 1.00 92.31 91 ALA A C 1
ATOM 687 O O . ALA A 1 91 ? -4.510 3.250 4.620 1.00 92.31 91 ALA A O 1
ATOM 688 N N . ALA A 1 92 ? -2.783 4.513 5.323 1.00 94.94 92 ALA A N 1
ATOM 689 C CA . ALA A 1 92 ? -2.315 3.563 6.333 1.00 94.94 92 ALA A CA 1
ATOM 690 C C . ALA A 1 92 ? -3.351 3.340 7.452 1.00 94.94 92 ALA A C 1
ATOM 692 O O . ALA A 1 92 ? -3.658 2.202 7.786 1.00 94.94 92 ALA A O 1
ATOM 693 N N . GLU A 1 93 ? -3.959 4.407 7.980 1.00 94.69 93 GLU A N 1
ATOM 694 C CA . GLU A 1 93 ? -5.012 4.317 9.003 1.00 94.69 93 GLU A CA 1
ATOM 695 C C . GLU A 1 93 ? -6.241 3.539 8.546 1.00 94.69 93 GLU A C 1
ATOM 697 O O . GLU A 1 93 ? -6.863 2.872 9.360 1.00 94.69 93 GLU A O 1
ATOM 702 N N . ARG A 1 94 ? -6.608 3.631 7.263 1.00 91.62 94 ARG A N 1
ATOM 703 C CA . ARG A 1 94 ? -7.743 2.880 6.710 1.00 91.62 94 ARG A CA 1
ATOM 704 C C . ARG A 1 94 ? -7.446 1.395 6.535 1.00 91.62 94 ARG A C 1
ATOM 706 O O . ARG A 1 94 ? -8.378 0.602 6.517 1.00 91.62 94 ARG A O 1
ATOM 713 N N . ALA A 1 95 ? -6.179 1.033 6.356 1.00 92.56 95 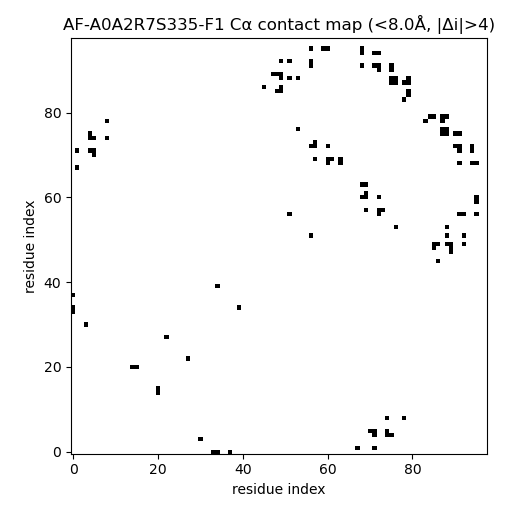ALA A N 1
ATOM 714 C CA . ALA A 1 95 ? -5.768 -0.350 6.147 1.00 92.56 95 ALA A CA 1
ATOM 715 C C . ALA A 1 95 ? -5.476 -1.098 7.453 1.00 92.56 95 ALA A C 1
ATOM 717 O O . ALA A 1 95 ? -5.489 -2.323 7.458 1.00 92.56 95 ALA A O 1
ATOM 718 N N . ILE A 1 96 ? -5.192 -0.376 8.539 1.00 92.88 96 ILE A N 1
ATOM 719 C CA . ILE A 1 96 ? -4.956 -0.965 9.855 1.00 92.88 96 ILE A CA 1
ATOM 720 C C . ILE A 1 96 ? -6.306 -1.054 10.584 1.00 92.88 96 ILE A C 1
ATOM 722 O O . ILE A 1 96 ? -6.910 -0.004 10.820 1.00 92.88 96 ILE A O 1
ATOM 726 N N . PRO A 1 97 ? -6.780 -2.259 10.946 1.00 79.19 97 PRO A N 1
ATOM 727 C CA . PRO A 1 97 ? -8.024 -2.410 11.691 1.00 79.19 97 PRO A CA 1
ATOM 728 C C . PRO A 1 97 ? -7.964 -1.690 13.048 1.00 79.19 97 PRO A C 1
ATOM 730 O O . PRO A 1 97 ? -6.881 -1.473 13.604 1.00 79.19 97 PRO A O 1
ATOM 733 N N . VAL A 1 98 ? -9.140 -1.275 13.530 1.00 67.25 98 VAL A N 1
ATOM 734 C CA . VAL A 1 98 ? -9.331 -0.650 14.851 1.00 67.25 98 VAL A CA 1
ATOM 735 C C . VAL A 1 98 ? -9.274 -1.713 15.937 1.00 67.25 98 VAL A C 1
ATOM 737 O O . VAL A 1 98 ? -9.906 -2.772 15.728 1.00 67.25 98 VAL A O 1
#

pLDDT: mean 89.27, std 6.82, range [67.25, 97.44]

Foldseek 3Di:
DLCLLLVVLVCVVCQVVDPDNDDDVVNVVVSVVVCVVVPDDDDPDDPDFQPDDLVRLQVQLVVDPDPSLNSLSVSLVVVCVVPNDSVSSVSSVVSRDD

Sequence (98 aa):
MLHLLTASHAIAVLQPFWPAPELAPGFSVAAAAGLLASGAVPALALDRRPSRPWPALVAAACAQDDAHVIKLTHAAWRLDRRWPDPAWRCAAERAIPV

Solvent-accessible surface area (backbone atoms only — not comparable to full-atom values): 5983 Å² total; per-residue (Å²): 109,68,67,54,54,37,48,53,42,49,47,69,70,48,49,88,75,48,97,56,92,70,78,60,65,68,57,58,52,51,50,51,51,53,47,64,73,63,70,67,76,88,73,94,68,75,96,62,80,59,85,73,56,67,70,63,50,54,55,54,29,73,71,48,8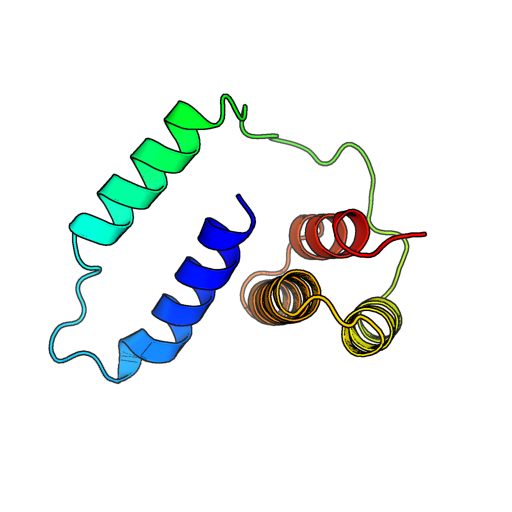9,50,64,65,44,34,47,40,36,52,36,29,56,56,43,31,76,74,56,77,47,67,64,33,51,38,52,36,57,72,60,48,84,133

Secondary structure (DSSP, 8-state):
-HHHHHHHHHHHHHGGG-SSSSPPHHHHHHHHHHHHHHTPPPPSS-SS---S-HHHHHHHHHT-S-HHHHHHHHHHHHHHHHS--HHHHHHHHHHS--

=== Feature glossary ===
The features interleaved in this record are:

— What the protein is —

Sequence gives the chain of amino acids in standard one-letter code (A=alanine, C=cysteine, …, Y=tyrosine), read N→C. It is the only feature that is directly e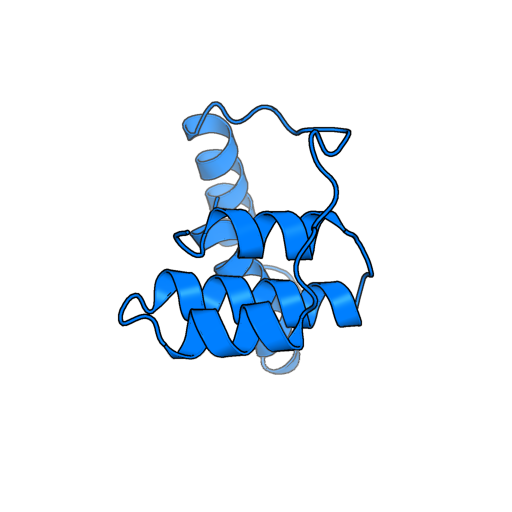ncoded by the gene; all structural features are derived from the folded form of this sequence.

Database cross-references. InterPro integrates a dozen domain/family signature databases into unified entries with residue-range hits. GO terms attach function/process/location labels with evidence codes. CATH codes position the fold in a four-level structural taxonomy. Organism is the NCBI-taxonomy species name.

— Where its atoms are —

Atomic coordinates in PDBx/mmCIF format — the same representation the Protein Data Bank distributes. Each line of the _atom_site loop places one backbone atom in Cartesian space (units: ångströms, origin: arbitrary).

The six renders are orthographic views along the three Cartesian axes in both directions. Representation (cartoon, sticks, or surface) and color scheme (sequence-rainbow or by-chain) vary across proteins so the training set covers all the common visualization conventions.

— Local backbone conformation —

Eight-state secondary structure (DSSP): H is the canonical α-helix, G the tighter 3₁₀-helix, I the wider π-helix; E/B are β-structure, T and S are turns and bends, and '-' is everything else. DSSP derives these from the pattern of main-chain N–H···O=C hydrogen bonds, not from the sequence.

P-SEA three-state annotation labels each residue as helix, strand, or coil based purely on the geometry of the Cα trace. It serves as a fallback when the full backbone (and thus DSSP) is unavaila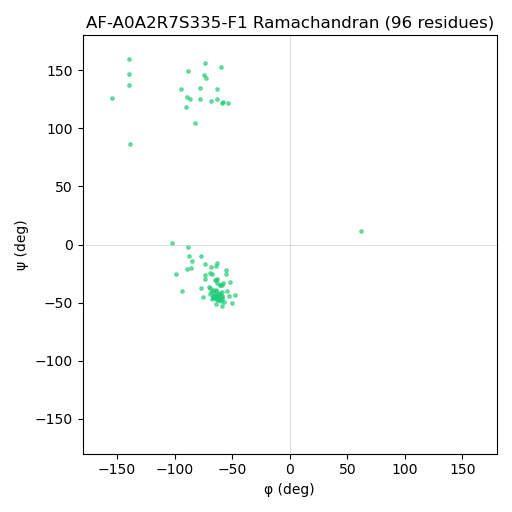ble.

The φ/ψ torsion pair specifies the backbone conformation at each residue. φ rotates about the N–Cα bond, ψ about the Cα–C bond. Steric clashes forbid most of the (φ, ψ) plane — the allowed regions (α-helix basin, β-sheet basin, left-handed helix) are the Ramachandran-allowed regions.

— Global shape and packing —

The geometric summary reports three shape descriptors. Rg (radius of gyration) measures how spread out the Cα atoms are about their centre of mass; compact globular proteins have small Rg, elongated or unfolded ones large. Cα contacts (<8 Å, |i−j|>4) count long-range residue pairs in spatial proximity — high for tightly packed folds, near zero for rods or random coil. The bounding-box extents give the protein's footprint along x, y, z in Å.

Solvent-accessible surface area (SASA) is the area in Å² traced out by the centre of a 1.4 Å probe sphere (a water molecule) rolled over the protein's van der Waals surface (Shrake–Rupley / Lee–Richards construction). Buried residues have near-zero SASA; fully exposed residues can exceed 200 Å². The total SASA scales roughly with the number of surface residues.

The contact map is a binary N×N matrix image: pixel (i, j) is dark where Cα_i and Cα_j are within 8 Å and |i−j|>4. Because the |i−j|>4 filter removes local helical contacts, off-diagonal stripes parallel to the main diagonal indicate parallel β-sheets; stripes perpendicular to it indicate antiparallel β-sheets. The Ramachandran plot scatters every residue's (φ, ψ) pair against the sterically allowed regions. The PAE heatmap renders the predicted-aligned-error matrix.

— Structural neighborhood —

3Di is Foldseek's structural alphabet. Each residue is assigned one of twenty discrete states based on how its Cα sits relative to its spatial (not sequential) neighbors. Aligning 3Di strings finds structural homologs roughly as well as full 3D superposition, but orders of magnitude faster.

Nearest PDB neighbors are the top structural matches found by Foldseek when searching this structure against the entire Protein Data Bank. Each hit reports a TM-score (0 to 1; >0.5 almost always implies the same fold) and an E-value. These are *structural* homologs — they may share no detectable sequence similarity.

— Confidence and disorder —

For AlphaFold models, the B-factor field carries pLDDT — the model's own estimate of local accuracy on a 0–100 scale. Regions with pLDDT<50 should be treated as essentially unmodeled; they often correspond to intrinsically disordered segments.

Crystallographic B-factors measure how much each atom's electron density is smeared out, in Å². They rise in mobile loops and surface residues and fall in the buried interior. In AlphaFold models this column is repurposed to hold pLDDT instead.

Predicted aligned error is AlphaFold's pairwise confidence. Unlike pLDDT (per-residue), PAE is per-residue-pair and captures whether two parts of the structure are correctly placed relative to each other. Units are ångströms of expected positional error.